Protein 1SU0 (pdb70)

Radius of gyration: 13.68 Å; Cα contacts (8 Å, |Δi|>4): 253; chains: 1; bounding box: 37×34×36 Å

Nearest PDB structures (foldseek):
  1su0-assembly1_B  TM=1.007E+00  e=8.820E-25  Streptococcus pyogenes
  6jzw-assembly4_D  TM=9.527E-01  e=9.023E-14  Bacillus subtilis subsp. subtilis str. 168
  6jzv-assembly4_D  TM=9.353E-01  e=1.127E-13  Bacillus subtilis subsp. subtilis str. 168
  6jzw-assembly2_B  TM=9.352E-01  e=1.965E-13  Bacillus subtilis subsp. subtilis str. 168
  5xt6-assembly1_C  TM=9.176E-01  e=8.816E-13  Bacillus subtilis subsp. subtilis str. 168

Sequence (136 aa):
LNHLYMAVVADHSKRPHHHGQLDGVEAVQLNNPTCGDVISLTVKFDEDKIEDIAFAGNGCTISTASSSMMTDAVIGKSKEEALALADIFSEMVQGQENPAQKELGEAELLAGVAKFPQRIKCSTLAWNALKEAIKR

Foldseek 3Di:
DCVVLVVLLQCCQVPFAQEDEDPPFQWFWDDDPPQTWIKTKGFDDPDQFTQAIYMDIDGDSQLSSLLRLLRVLRHGHGLVRLLVLLVVLLCLLLPDDDPCCVSSPSSSSCSVNNVPPNCSCSNSVNSVSVNVNSVD

Solvent-accessible surface area: 7561 Å² total; per-residue (Å²): 187,104,131,96,114,121,56,34,18,19,59,0,21,176,186,28,57,64,106,27,82,38,140,88,37,164,37,30,125,42,96,61,35,122,73,32,2,69,4,12,0,2,11,89,71,80,129,87,90,0,78,50,3,5,8,28,47,97,32,32,74,38,4,27,0,0,4,0,1,0,0,57,9,0,59,33,75,21,112,126,89,0,63,51,11,1,74,28,0,36,62,3,0,121,60,93,179,49,116,30,20,148,110,1,42,85,0,66,54,6,44,37,6,29,150,113,110,161,91,34,116,1,0,8,12,0,2,41,0,0,69,65,8,16,142,237

Structure (mmCIF, N/CA/C/O backbone):
data_1SU0
#
_entry.id   1SU0
#
_cell.length_a   72.014
_cell.length_b   72.014
_cell.length_c   112.713
_cell.angle_alpha   90.00
_cell.angle_beta   90.00
_cell.angle_gamma   90.00
#
_symmetry.space_group_name_H-M   'I 4 2 2'
#
loop_
_entity.id
_entity.type
_entity.pdbx_description
1 polymer 'NifU like protein IscU'
2 non-polymer 'ZINC ION'
3 water water
#
loop_
_atom_site.group_PDB
_atom_site.id
_atom_site.type_symbol
_atom_site.label_atom_id
_atom_site.label_alt_id
_atom_site.label_comp_id
_atom_site.label_asym_id
_atom_site.label_entity_id
_atom_site.label_seq_id
_atom_site.pdbx_PDB_ins_code
_atom_site.Cartn_x
_atom_site.Cartn_y
_atom_site.Cartn_z
_atom_site.occupancy
_atom_site.B_iso_or_equiv
_atom_site.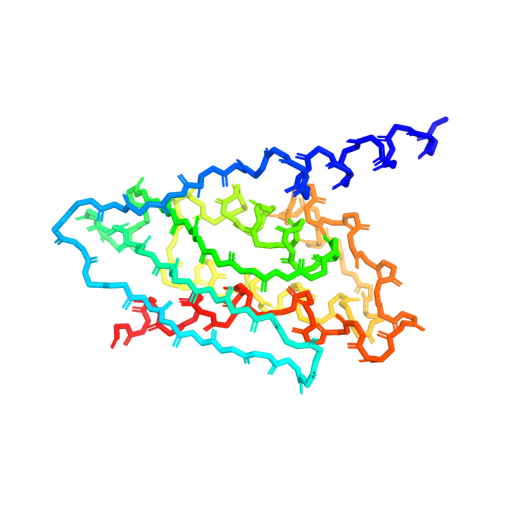auth_seq_id
_atom_site.auth_comp_id
_atom_site.auth_asym_id
_atom_site.auth_atom_id
_atom_site.pdbx_PDB_model_num
ATOM 1 N N . LEU A 1 6 ? 37.154 28.426 25.986 1.00 56.02 6 LEU B N 1
ATOM 2 C CA . LEU A 1 6 ? 35.793 27.794 26.150 1.00 55.19 6 LEU B CA 1
ATOM 3 C C . LEU A 1 6 ? 34.662 28.593 25.461 1.00 52.20 6 LEU B C 1
ATOM 4 O O . LEU A 1 6 ? 33.577 28.030 25.221 1.00 53.84 6 LEU B O 1
ATOM 9 N N . ASN A 1 7 ? 34.928 29.876 25.168 1.00 46.92 7 ASN B N 1
ATOM 10 C CA . ASN A 1 7 ? 33.995 30.826 24.525 1.00 42.78 7 ASN B CA 1
ATOM 11 C C . ASN A 1 7 ? 34.302 31.031 23.027 1.00 39.61 7 ASN B C 1
ATOM 12 O O . ASN A 1 7 ? 33.416 31.363 22.252 1.00 38.56 7 ASN B O 1
ATOM 17 N N . HIS A 1 8 ? 35.566 30.856 22.634 1.00 36.15 8 HIS B N 1
ATOM 18 C CA . HIS A 1 8 ? 35.999 31.004 21.234 1.00 33.39 8 HIS B CA 1
ATOM 19 C C . HIS A 1 8 ? 35.283 30.041 20.303 1.00 31.78 8 HIS B C 1
ATOM 20 O O . HIS A 1 8 ? 35.110 30.304 19.112 1.00 31.82 8 HIS B O 1
ATOM 27 N N . LEU A 1 9 ? 34.893 28.908 20.859 1.00 29.63 9 LEU B N 1
ATOM 28 C CA . LEU A 1 9 ? 34.139 27.911 20.140 1.00 28.17 9 LEU B CA 1
ATOM 29 C C . LEU A 1 9 ? 32.779 28.468 19.735 1.00 27.21 9 LEU B C 1
ATOM 30 O O . LEU A 1 9 ? 32.286 28.187 18.656 1.00 26.93 9 LEU B O 1
ATOM 35 N N . TYR A 1 10 ? 32.180 29.269 20.606 1.00 25.84 10 TYR B N 1
ATOM 36 C CA . TYR A 1 10 ? 30.898 29.893 20.321 1.00 25.45 10 TYR B CA 1
ATOM 37 C C . TYR A 1 10 ? 30.940 30.745 19.064 1.00 25.03 10 TYR B C 1
ATOM 38 O O . TYR A 1 10 ? 30.005 30.710 18.278 1.00 25.00 10 TYR B O 1
ATOM 47 N N . MET A 1 11 ? 32.020 31.492 18.866 1.00 24.52 11 MET B N 1
ATOM 48 C CA . MET A 1 11 ? 32.132 32.342 17.692 1.00 24.43 11 MET B CA 1
ATOM 49 C C . MET A 1 11 ? 32.139 31.476 16.463 1.00 24.35 11 MET B C 1
ATOM 50 O O . MET A 1 11 ? 31.483 31.782 15.502 1.00 24.45 11 MET B O 1
ATOM 55 N N . ALA A 1 12 ? 32.851 30.360 16.516 1.00 24.86 12 ALA B N 1
ATOM 56 C CA . ALA A 1 12 ? 32.941 29.444 15.383 1.00 24.72 12 ALA B CA 1
ATOM 57 C C . ALA A 1 12 ? 31.594 28.801 15.076 1.00 24.74 12 ALA B C 1
ATOM 58 O O . ALA A 1 12 ? 31.258 28.574 13.930 1.00 25.24 12 ALA B O 1
ATOM 60 N N . VAL A 1 13 ? 30.803 28.542 16.100 1.00 24.62 13 VAL B N 1
ATOM 61 C CA . VAL A 1 13 ? 29.490 27.932 15.898 1.00 25.10 13 VAL B CA 1
ATOM 62 C C . VAL A 1 13 ? 28.503 28.946 15.293 1.00 24.44 13 VAL B C 1
ATOM 63 O O . VAL A 1 13 ? 27.785 28.623 14.370 1.00 25.15 13 VAL B O 1
ATOM 67 N N . VAL A 1 14 ? 28.514 30.177 15.773 1.00 24.16 14 VAL B N 1
ATOM 68 C CA . VAL A 1 14 ? 27.656 31.207 15.224 1.00 24.02 14 VAL B CA 1
ATOM 69 C C . VAL A 1 14 ? 28.093 31.575 13.802 1.00 24.57 14 VAL B C 1
ATOM 70 O O . VAL A 1 14 ? 27.262 31.722 12.915 1.00 25.80 14 VAL B O 1
ATOM 74 N N . ALA A 1 15 ? 29.393 31.739 13.595 1.00 24.03 15 ALA B N 1
ATOM 75 C CA . ALA A 1 15 ? 29.943 31.957 12.261 1.00 24.13 15 ALA B CA 1
ATOM 76 C C . ALA A 1 15 ? 29.585 30.868 11.255 1.00 24.22 15 ALA B C 1
ATOM 77 O O . ALA A 1 15 ? 29.252 31.176 10.115 1.00 24.18 15 ALA B O 1
ATOM 79 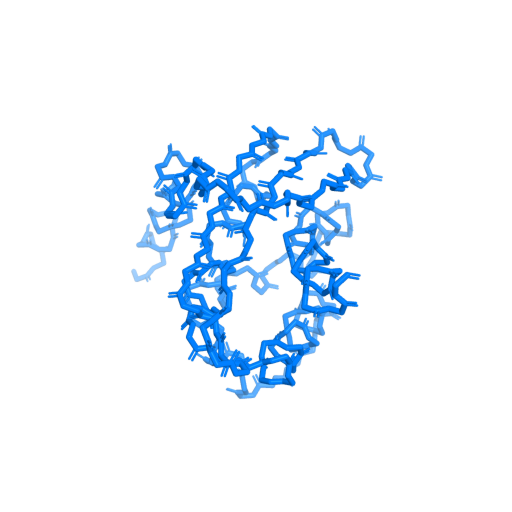N N . ASP A 1 16 ? 29.631 29.611 11.692 1.00 24.86 16 ASP B N 1
ATOM 80 C CA . ASP A 1 16 ? 29.302 28.473 10.847 1.00 25.15 16 ASP B CA 1
ATOM 81 C C . ASP A 1 16 ? 27.866 28.491 10.414 1.00 25.65 16 ASP B C 1
ATOM 82 O O . ASP A 1 16 ? 27.561 28.063 9.311 1.00 25.99 16 ASP B O 1
ATOM 87 N N . HIS A 1 17 ? 26.970 28.948 11.289 1.00 25.89 17 HIS B N 1
ATOM 88 C CA . HIS A 1 17 ? 25.567 29.001 10.947 1.00 25.56 17 HIS B CA 1
ATOM 89 C C . HIS A 1 17 ? 25.285 30.152 9.963 1.00 25.80 17 HIS B C 1
ATOM 90 O O . HIS A 1 17 ? 24.332 30.084 9.193 1.00 26.63 17 HIS B O 1
ATOM 97 N N . SER A 1 18 ? 26.078 31.213 10.004 1.00 25.16 18 SER B N 1
ATOM 98 C CA . SER A 1 18 ? 25.840 32.366 9.136 1.00 25.02 18 SER B CA 1
ATOM 99 C C . SER A 1 18 ? 26.500 32.157 7.782 1.00 25.27 18 SER B C 1
ATOM 100 O O . SER A 1 18 ? 25.954 32.525 6.765 1.00 25.60 18 SER B O 1
ATOM 103 N N . LYS A 1 19 ? 27.687 31.564 7.767 1.00 25.54 19 LYS B N 1
ATOM 104 C CA . LYS A 1 19 ? 28.425 31.382 6.525 1.00 25.50 19 LYS B CA 1
ATOM 105 C C . LYS A 1 19 ? 27.979 30.112 5.784 1.00 24.82 19 LYS B C 1
ATOM 106 O O . LYS A 1 19 ? 27.835 30.122 4.573 1.00 25.06 19 LYS B O 1
ATOM 112 N N . ARG A 1 20 ? 27.740 29.030 6.514 1.00 24.17 20 ARG B N 1
ATOM 113 C CA . ARG A 1 20 ? 27.331 27.751 5.926 1.00 23.88 20 ARG B CA 1
ATOM 114 C C . ARG A 1 20 ? 26.012 27.238 6.531 1.00 23.92 20 ARG B C 1
ATOM 115 O O . ARG A 1 20 ? 25.985 26.190 7.210 1.00 23.72 20 ARG B O 1
ATOM 123 N N . PRO A 1 21 ? 24.923 27.977 6.293 1.00 23.66 21 PRO B N 1
ATOM 124 C CA . PRO A 1 21 ? 23.609 27.631 6.842 1.00 23.38 21 PRO B CA 1
ATOM 125 C C . PRO A 1 21 ? 23.210 26.172 6.676 1.00 23.11 21 PRO B C 1
ATOM 126 O O . PRO A 1 21 ? 23.486 25.553 5.654 1.00 22.89 21 PRO B O 1
ATOM 130 N N . HIS A 1 22 ? 22.553 25.660 7.709 1.00 22.91 22 HIS B N 1
ATOM 131 C CA . HIS A 1 22 ? 21.974 24.335 7.749 1.00 22.98 22 HIS B CA 1
ATOM 132 C C . HIS A 1 22 ? 20.595 24.378 7.135 1.00 23.49 22 HIS B C 1
ATOM 133 O O . HIS A 1 22 ? 19.904 25.402 7.203 1.00 23.50 22 HIS B O 1
ATOM 140 N N . HIS A 1 23 ? 20.166 23.264 6.560 1.00 23.87 23 HIS B N 1
ATOM 141 C CA . HIS A 1 23 ? 18.847 23.201 5.951 1.00 24.56 23 HIS B CA 1
ATOM 142 C C . HIS A 1 23 ? 18.616 24.435 5.057 1.00 24.69 23 HIS B C 1
ATOM 143 O O . HIS A 1 23 ? 17.619 25.148 5.216 1.00 24.06 23 HIS B O 1
ATOM 150 N N . HIS A 1 24 ? 19.565 24.684 4.147 1.00 24.90 24 HIS B N 1
ATOM 151 C CA . HIS A 1 24 ? 19.532 25.845 3.265 1.00 25.40 24 HIS B CA 1
ATOM 152 C C . HIS A 1 24 ? 18.994 25.410 1.917 1.00 25.77 24 HIS B C 1
ATOM 153 O O . HIS A 1 24 ? 19.090 24.243 1.557 1.00 25.93 24 HIS B O 1
ATOM 160 N N . GLY A 1 25 ? 18.474 26.364 1.153 1.00 26.01 25 GLY B N 1
ATOM 161 C CA . GLY A 1 25 ? 17.764 26.069 -0.070 1.00 25.99 25 GLY B CA 1
ATOM 162 C C . GLY A 1 25 ? 16.275 25.962 0.200 1.00 26.08 25 GLY B C 1
ATOM 163 O O . GLY A 1 25 ? 15.770 26.438 1.228 1.00 26.18 25 GLY B O 1
ATOM 164 N N . GLN A 1 26 ? 15.583 25.326 -0.742 1.00 26.01 26 GLN B N 1
ATOM 165 C CA . GLN A 1 26 ? 14.128 25.217 -0.742 1.00 25.76 26 GLN B CA 1
ATOM 166 C C . GLN A 1 26 ? 13.727 23.781 -1.040 1.00 25.72 26 GLN B C 1
ATOM 167 O O . GLN A 1 26 ? 14.375 23.103 -1.843 1.00 25.85 26 GLN B O 1
ATOM 173 N N . LEU A 1 27 ? 12.644 23.341 -0.405 1.00 25.56 27 LEU B N 1
ATOM 174 C CA . LEU A 1 27 ? 12.069 22.023 -0.636 1.00 25.48 27 LEU B CA 1
ATOM 175 C C . LEU A 1 27 ? 11.157 22.043 -1.857 1.00 25.50 27 LEU B C 1
ATOM 176 O O . LEU A 1 27 ? 10.509 23.054 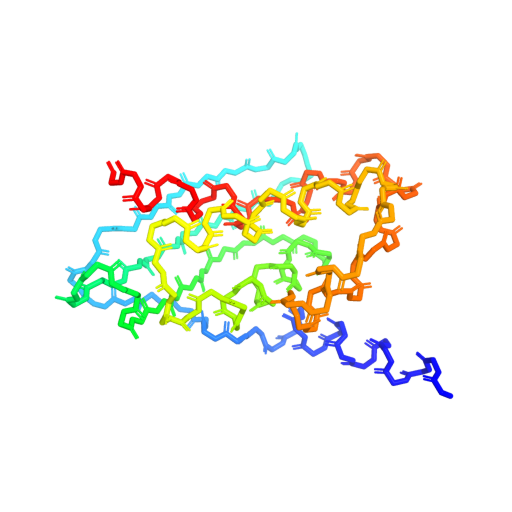-2.143 1.00 25.25 27 LEU B O 1
ATOM 181 N N . ASP A 1 28 ? 11.098 20.912 -2.555 1.00 25.62 28 ASP B N 1
ATOM 182 C CA . ASP A 1 28 ? 10.349 20.801 -3.807 1.00 25.78 28 ASP B CA 1
ATOM 183 C C . ASP A 1 28 ? 8.859 20.557 -3.578 1.00 25.82 28 ASP B C 1
ATOM 184 O O . ASP A 1 28 ? 8.484 19.804 -2.685 1.00 25.94 28 ASP B O 1
ATOM 189 N N . GLY A 1 29 ? 8.022 21.191 -4.400 1.00 25.87 29 GLY B N 1
ATOM 190 C CA . GLY A 1 29 ? 6.575 21.053 -4.320 1.00 25.88 29 GLY B CA 1
ATOM 191 C C . GLY A 1 29 ? 5.950 21.570 -3.033 1.00 25.98 29 GLY B C 1
ATOM 192 O O . GLY A 1 29 ? 4.867 21.122 -2.658 1.00 25.97 29 GLY B O 1
ATOM 193 N N . VAL A 1 30 ? 6.622 22.512 -2.369 1.00 26.12 30 VAL B N 1
ATOM 194 C CA . VAL A 1 30 ? 6.201 23.019 -1.059 1.00 26.29 30 VAL B CA 1
ATOM 195 C C . VAL A 1 30 ? 6.095 24.543 -1.075 1.00 26.44 30 VAL B C 1
ATOM 196 O O . VAL A 1 30 ? 7.109 25.235 -1.197 1.00 26.95 30 VAL B O 1
ATOM 200 N N . GLU A 1 31 ? 4.874 25.056 -0.930 1.00 26.50 31 GLU B N 1
ATOM 201 C CA . GLU A 1 31 ? 4.620 26.494 -0.957 1.00 26.46 31 GLU B CA 1
ATOM 202 C C . GLU A 1 31 ? 5.389 27.150 0.174 1.00 26.45 31 GLU B C 1
ATOM 203 O O . GLU A 1 31 ? 5.170 26.841 1.337 1.00 26.53 31 GLU B O 1
ATOM 209 N N . ALA A 1 32 ? 6.301 28.047 -0.181 1.00 26.58 32 ALA B N 1
ATOM 210 C CA . ALA A 1 32 ? 7.218 28.650 0.779 1.00 26.48 32 ALA B CA 1
ATOM 211 C C . ALA A 1 32 ? 6.542 29.760 1.560 1.00 26.64 32 ALA B C 1
ATOM 212 O O . ALA A 1 32 ? 5.506 30.271 1.155 1.00 26.43 32 ALA B O 1
ATOM 214 N N . VAL A 1 33 ? 7.152 30.128 2.683 1.00 27.05 33 VAL B N 1
ATOM 215 C CA . VAL A 1 33 ? 6.658 31.214 3.518 1.00 27.12 33 VAL B CA 1
ATOM 216 C C . VAL A 1 33 ? 7.709 32.306 3.559 1.00 27.38 33 VAL B C 1
ATOM 217 O O . VAL A 1 33 ? 8.810 32.097 4.096 1.00 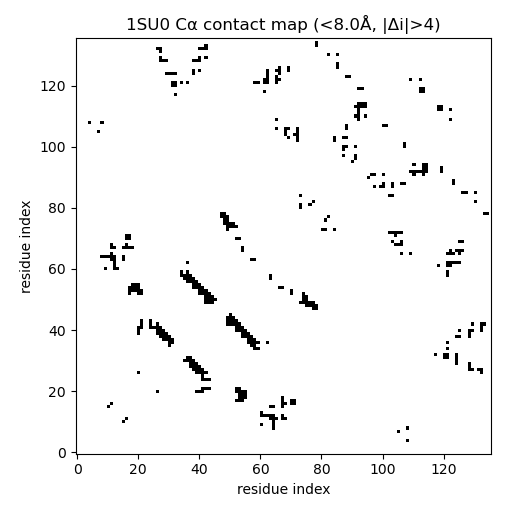27.58 33 VAL B O 1
ATOM 221 N N . GLN A 1 34 ? 7.359 33.468 3.009 1.00 27.01 34 GLN B N 1
ATOM 222 C CA . GLN A 1 34 ? 8.272 34.587 2.951 1.00 26.83 34 GLN B CA 1
ATOM 223 C C . GLN A 1 34 ? 7.839 35.739 3.843 1.00 26.42 34 GLN B C 1
ATOM 224 O O . GLN A 1 34 ? 6.733 36.254 3.729 1.00 26.89 34 GLN B O 1
ATOM 230 N N . LEU A 1 35 ? 8.718 36.102 4.764 1.00 26.14 35 LEU B N 1
ATOM 231 C CA . LEU A 1 35 ? 8.631 37.347 5.512 1.00 25.84 35 LEU B CA 1
ATOM 232 C C . LEU A 1 35 ? 9.928 38.156 5.390 1.00 25.60 35 LEU B C 1
ATOM 233 O O . LEU A 1 35 ? 10.950 37.649 4.931 1.00 24.69 35 LEU B O 1
ATOM 238 N N . ASN A 1 36 ? 9.905 39.403 5.848 1.00 25.69 36 ASN B N 1
ATOM 239 C CA . ASN A 1 36 ? 11.104 40.219 5.771 1.00 25.84 36 ASN B CA 1
ATOM 240 C C . ASN A 1 36 ? 11.334 41.245 6.890 1.00 25.92 36 ASN B C 1
ATOM 241 O O . ASN A 1 36 ? 10.534 41.408 7.806 1.00 25.39 36 ASN B O 1
ATOM 246 N N . ASN A 1 37 ? 12.481 41.906 6.730 1.00 26.62 37 ASN B N 1
ATOM 247 C CA . ASN A 1 37 ? 13.200 42.771 7.670 1.00 26.73 37 ASN B CA 1
ATOM 248 C C . ASN A 1 37 ? 12.592 43.251 8.997 1.00 26.63 37 ASN B C 1
ATOM 249 O O . ASN A 1 37 ? 11.386 43.467 9.118 1.00 26.65 37 ASN B O 1
ATOM 254 N N . PRO A 1 38 ? 13.462 43.391 9.999 1.00 26.52 38 PRO B N 1
ATOM 255 C CA . PRO A 1 38 ? 13.244 44.368 11.078 1.00 26.47 38 PRO B CA 1
ATOM 256 C C . PRO A 1 38 ? 13.136 45.800 10.498 1.00 26.49 38 PRO B C 1
ATOM 257 O O . PRO A 1 38 ? 12.277 46.605 10.865 1.00 26.38 38 PRO B O 1
ATOM 261 N N . THR A 1 39 ? 14.011 46.044 9.528 1.00 26.37 39 THR B N 1
ATOM 262 C CA . THR A 1 39 ? 14.369 47.347 8.964 1.00 26.17 39 THR B CA 1
ATOM 263 C C . THR A 1 39 ? 15.803 47.164 8.480 1.00 26.00 39 THR B C 1
ATOM 264 O O . THR A 1 39 ? 16.285 47.903 7.640 1.00 25.96 39 THR B O 1
ATOM 268 N N . CYS A 1 40 ? 16.465 46.153 9.047 1.00 25.89 40 CYS B N 1
ATOM 269 C CA . CYS A 1 40 ? 17.824 45.775 8.717 1.00 25.85 40 CYS B CA 1
ATOM 270 C C . CYS A 1 40 ? 18.004 45.320 7.274 1.00 25.69 40 CYS B C 1
ATOM 271 O O . CYS A 1 40 ? 19.065 45.521 6.685 1.00 25.71 40 CYS B O 1
ATOM 274 N N . GLY A 1 41 ? 16.983 44.668 6.732 1.00 25.59 41 GLY B N 1
ATOM 275 C CA . GLY A 1 41 ? 16.989 44.198 5.355 1.00 25.44 41 GLY B CA 1
ATOM 276 C C . GLY A 1 41 ? 17.137 42.688 5.254 1.00 25.42 41 GLY B C 1
ATOM 277 O O . GLY A 1 41 ? 17.729 42.190 4.297 1.00 26.00 41 GLY B O 1
ATOM 278 N N . ASP A 1 42 ? 16.597 41.956 6.225 1.00 24.72 42 ASP B N 1
ATOM 279 C CA . ASP A 1 42 ? 16.658 40.503 6.172 1.00 24.51 42 ASP B CA 1
ATOM 280 C C . ASP A 1 42 ? 15.431 39.990 5.414 1.00 23.97 42 ASP B C 1
ATOM 281 O O . ASP A 1 42 ? 14.436 40.675 5.344 1.00 23.71 42 ASP B O 1
ATOM 286 N N . VAL A 1 43 ? 15.539 38.824 4.789 1.00 23.65 43 VAL B N 1
ATOM 287 C CA . VAL A 1 43 ? 14.416 38.180 4.108 1.00 23.99 43 VAL B CA 1
ATOM 288 C C . VAL A 1 43 ? 14.572 36.649 4.162 1.00 23.90 43 VAL B C 1
ATOM 289 O O . VAL A 1 43 ? 15.689 36.127 4.177 1.00 24.58 43 VAL B O 1
ATOM 293 N N . ILE A 1 44 ? 13.457 35.929 4.218 1.00 22.93 44 ILE B N 1
ATOM 294 C CA . ILE A 1 44 ? 13.532 34.483 4.222 1.00 22.64 44 ILE B CA 1
ATOM 295 C C . ILE A 1 44 ? 12.346 33.794 3.558 1.00 22.25 44 ILE B C 1
ATOM 296 O O . ILE A 1 44 ? 11.212 34.175 3.726 1.00 21.46 44 ILE B O 1
ATOM 301 N N . SER A 1 45 ? 12.657 32.754 2.814 1.00 22.54 45 SER B N 1
ATOM 302 C CA . SER A 1 45 ? 11.686 31.909 2.185 1.00 22.87 45 SER B CA 1
ATOM 303 C C . SER A 1 45 ? 11.918 30.607 2.900 1.00 23.49 45 SER B C 1
ATOM 304 O O . SER A 1 45 ? 12.995 30.027 2.796 1.00 24.00 45 SER B O 1
ATOM 307 N N . LEU A 1 46 ? 10.911 30.182 3.652 1.00 23.71 46 LEU B N 1
ATOM 308 C CA . LEU A 1 46 ? 10.991 29.023 4.502 1.00 23.92 46 LEU B CA 1
ATOM 309 C C . LEU A 1 46 ? 9.949 28.015 4.015 1.00 24.03 46 LEU B C 1
ATOM 310 O O . LEU A 1 46 ? 8.765 28.155 4.313 1.00 23.99 46 LEU B O 1
ATOM 315 N N . THR A 1 47 ? 10.389 27.030 3.236 1.00 24.00 47 THR B N 1
ATOM 316 C CA . THR A 1 47 ? 9.546 25.888 2.882 1.00 23.87 47 THR B CA 1
ATOM 317 C C . THR A 1 47 ? 9.529 24.874 4.022 1.00 24.24 47 THR B C 1
ATOM 318 O O . THR A 1 47 ? 10.589 24.444 4.477 1.00 24.44 47 THR B O 1
ATOM 322 N N . VAL A 1 48 ? 8.342 24.478 4.475 1.00 24.35 48 VAL B N 1
ATOM 323 C CA . VAL A 1 48 ? 8.249 23.447 5.511 1.00 24.62 48 VAL B CA 1
ATOM 324 C C . VAL A 1 48 ? 7.353 22.295 5.073 1.00 24.68 48 VAL B C 1
ATOM 325 O O . VAL A 1 48 ? 6.224 22.493 4.601 1.00 24.38 48 VAL B O 1
ATOM 329 N N . LYS A 1 49 ? 7.881 21.090 5.252 1.00 24.75 49 LYS B N 1
ATOM 330 C CA . LYS A 1 49 ? 7.164 19.856 4.974 1.00 24.81 49 LYS B CA 1
ATOM 331 C C . LYS A 1 49 ? 6.655 19.249 6.283 1.00 24.73 49 LYS B C 1
ATOM 332 O O . LYS A 1 49 ? 7.384 19.190 7.270 1.00 24.68 49 LYS B O 1
ATOM 338 N N . PHE A 1 50 ? 5.394 18.837 6.281 1.00 24.75 50 PHE B N 1
ATOM 339 C CA . PHE A 1 50 ? 4.809 18.042 7.359 1.00 24.99 50 PHE B CA 1
ATOM 340 C C . PHE A 1 50 ? 4.305 16.731 6.752 1.00 24.98 50 PHE B C 1
ATOM 341 O O . PHE A 1 50 ? 3.623 16.752 5.724 1.00 25.01 50 PHE B O 1
ATOM 349 N N . ASP A 1 51 ? 4.660 15.602 7.362 1.00 24.92 51 ASP B N 1
ATOM 350 C CA . ASP A 1 51 ? 4.168 14.297 6.912 1.00 24.94 51 ASP B CA 1
ATOM 351 C C . ASP A 1 51 ? 3.005 13.870 7.794 1.00 24.83 51 ASP B C 1
ATOM 352 O O . ASP A 1 51 ? 1.980 13.397 7.302 1.00 24.80 51 ASP B O 1
ATOM 357 N N . GLU A 1 52 ? 3.185 14.050 9.098 1.00 24.72 52 GLU B N 1
ATOM 358 C CA . GLU A 1 52 ? 2.136 13.852 10.085 1.00 24.63 52 GLU B CA 1
ATOM 359 C C . GLU A 1 52 ? 1.792 15.268 10.569 1.00 24.60 52 GLU B C 1
ATOM 360 O O . GLU A 1 52 ? 1.827 16.227 9.783 1.00 24.29 52 GLU B O 1
ATOM 366 N N . ASP A 1 53 ? 1.463 15.398 11.853 1.00 24.62 53 ASP B N 1
ATOM 367 C CA . ASP A 1 53 ? 1.421 16.695 12.516 1.00 24.53 53 ASP B CA 1
ATOM 368 C C . ASP A 1 53 ? 2.857 17.230 12.701 1.00 24.43 53 ASP B C 1
ATOM 369 O O . ASP A 1 53 ? 3.060 18.423 12.920 1.00 24.15 53 ASP B O 1
ATOM 374 N N . LYS A 1 54 ? 3.841 16.336 12.607 1.00 24.43 54 LYS B N 1
ATOM 375 C CA . LYS A 1 54 ? 5.246 16.688 12.766 1.00 24.69 54 LYS B CA 1
ATOM 376 C C . LYS A 1 54 ? 5.839 17.353 11.522 1.00 24.66 54 LYS B C 1
ATOM 377 O O . LYS A 1 54 ? 5.203 17.421 10.472 1.00 24.54 54 LYS B O 1
ATOM 383 N N . ILE A 1 55 ? 7.072 17.831 11.662 1.00 24.71 55 ILE B N 1
ATOM 384 C CA . ILE A 1 55 ? 7.809 18.445 10.562 1.00 24.72 55 ILE B CA 1
ATOM 385 C C . ILE A 1 55 ? 8.750 17.390 9.957 1.00 24.97 55 ILE B C 1
ATOM 386 O O . ILE A 1 55 ? 9.772 17.040 10.543 1.00 24.92 55 ILE B O 1
ATOM 391 N N . GLU A 1 56 ? 8.358 16.854 8.801 1.00 25.19 56 GLU B N 1
ATOM 392 C CA . GLU A 1 56 ? 9.186 15.918 8.035 1.00 25.16 56 GLU B CA 1
ATOM 393 C C . GLU A 1 56 ? 10.522 16.580 7.701 1.00 24.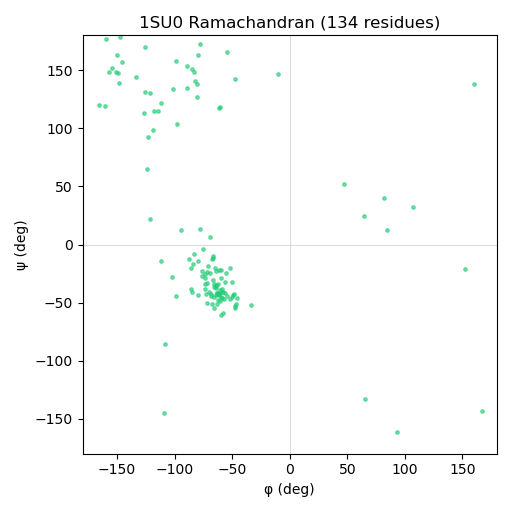78 56 GLU B C 1
ATOM 394 O O . GLU A 1 56 ? 11.582 16.081 8.077 1.00 24.47 56 GLU B O 1
ATOM 400 N N . ASP A 1 57 ? 10.455 17.710 7.002 1.00 24.48 57 ASP B N 1
ATOM 401 C CA . ASP A 1 57 ? 11.655 18.436 6.586 1.00 24.58 57 ASP B CA 1
ATOM 402 C C . ASP A 1 57 ? 11.424 19.954 6.483 1.00 24.48 57 ASP B C 1
ATOM 403 O O . ASP A 1 57 ? 10.281 20.424 6.434 1.00 24.53 57 ASP B O 1
ATOM 408 N N . ILE A 1 58 ? 12.532 20.697 6.454 1.00 24.26 58 ILE B N 1
ATOM 409 C CA . ILE A 1 58 ? 12.525 22.162 6.440 1.00 23.98 58 ILE B CA 1
ATOM 410 C C . ILE A 1 58 ? 13.758 22.724 5.726 1.00 24.30 58 ILE B C 1
ATOM 411 O O . ILE A 1 58 ? 14.837 22.123 5.755 1.00 23.97 58 ILE B O 1
ATOM 416 N N . ALA A 1 59 ? 13.575 23.880 5.089 1.00 24.40 59 ALA B N 1
ATOM 417 C CA . ALA A 1 59 ? 14.615 24.526 4.304 1.00 24.87 59 ALA B CA 1
ATOM 418 C C . ALA A 1 59 ? 14.349 26.020 4.176 1.00 25.16 59 ALA B C 1
ATOM 419 O O . ALA A 1 59 ? 13.190 26.462 4.154 1.00 25.21 59 ALA B O 1
ATOM 421 N N . PHE A 1 60 ? 15.430 26.791 4.086 1.00 25.23 60 PHE B N 1
ATOM 422 C CA . PHE A 1 60 ? 15.328 28.239 3.988 1.00 25.42 60 PHE B CA 1
ATOM 423 C C . PHE A 1 60 ? 16.404 28.902 3.119 1.00 25.92 60 PHE B C 1
ATOM 424 O O . PHE A 1 60 ? 17.505 28.382 2.900 1.00 25.59 60 PHE B O 1
ATOM 432 N N . ALA A 1 61 ? 16.044 30.088 2.656 1.00 26.04 61 ALA B N 1
ATOM 433 C CA . ALA A 1 61 ? 16.889 30.876 1.801 1.00 26.53 61 ALA B CA 1
ATOM 434 C C . ALA A 1 61 ? 16.513 32.337 1.981 1.00 27.08 61 ALA B C 1
ATOM 435 O O . ALA A 1 61 ? 15.373 32.658 2.312 1.00 27.60 61 ALA B O 1
ATOM 437 N N . GLY A 1 62 ? 17.468 33.227 1.772 1.00 27.59 62 GLY B N 1
ATOM 438 C CA . GLY A 1 62 ? 17.190 34.644 1.888 1.00 28.02 62 GLY B CA 1
ATOM 439 C C . GLY A 1 62 ? 18.441 35.492 1.931 1.00 28.50 62 GLY B C 1
ATOM 440 O O . GLY A 1 62 ? 19.420 35.210 1.241 1.00 28.76 62 GLY B O 1
ATOM 441 N N . ASN A 1 63 ? 18.405 36.548 2.732 1.00 28.83 63 ASN B N 1
ATOM 442 C CA . ASN A 1 63 ? 19.518 37.486 2.794 1.00 29.16 63 ASN B CA 1
ATOM 443 C C . ASN A 1 63 ? 19.427 38.279 4.067 1.00 28.97 63 ASN B C 1
ATOM 444 O O . ASN A 1 63 ? 18.446 38.988 4.279 1.00 29.19 63 ASN B O 1
ATOM 449 N N . GLY A 1 64 ? 20.445 38.165 4.908 1.00 28.30 64 GLY B N 1
ATOM 450 C CA . GLY A 1 64 ? 20.492 38.968 6.110 1.00 27.66 64 GLY B CA 1
ATOM 451 C C . GLY A 1 64 ? 21.857 39.126 6.738 1.00 26.84 64 GLY B C 1
ATOM 452 O O . GLY A 1 64 ? 22.847 38.554 6.282 1.00 25.34 64 GLY B O 1
ATOM 453 N N . CYS A 1 65 ? 21.864 39.932 7.798 1.00 26.66 65 CYS B N 1
ATOM 454 C CA . CYS A 1 65 ? 22.989 40.059 8.703 1.00 26.66 65 CYS B CA 1
ATOM 455 C C . CYS A 1 65 ? 23.431 38.697 9.260 1.00 26.39 65 CYS B C 1
ATOM 456 O O . CYS A 1 65 ? 22.727 37.696 9.124 1.00 26.44 65 CYS B O 1
ATOM 459 N N . THR A 1 66 ? 24.619 38.668 9.853 1.00 26.15 66 THR B N 1
ATOM 460 C CA 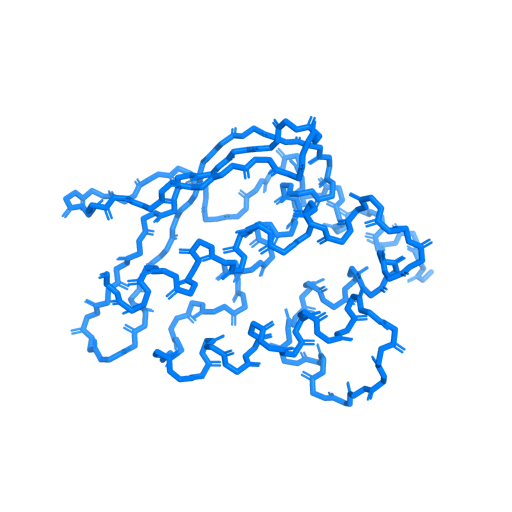. THR A 1 66 ? 25.138 37.459 10.480 1.00 25.78 66 THR B CA 1
ATOM 461 C C . THR A 1 66 ? 24.145 36.875 11.455 1.00 25.46 66 THR B C 1
ATOM 462 O O . THR A 1 66 ? 23.898 35.673 11.452 1.00 26.35 66 THR B O 1
ATOM 466 N N . ILE A 1 67 ? 23.590 37.736 12.303 1.00 25.06 67 ILE B N 1
ATOM 467 C CA . ILE A 1 67 ? 22.692 37.316 13.375 1.00 24.40 67 ILE B CA 1
ATOM 468 C C . ILE A 1 67 ? 21.479 36.598 12.805 1.00 23.86 67 ILE B C 1
ATOM 469 O O . ILE A 1 67 ? 21.093 35.546 13.286 1.00 23.95 67 ILE B O 1
ATOM 474 N N . SER A 1 68 ? 20.905 37.173 11.755 1.00 23.48 68 SER B N 1
ATOM 475 C CA . SER A 1 68 ? 19.627 36.714 11.210 1.00 22.82 68 SER B CA 1
ATOM 476 C C . SER A 1 68 ? 19.757 35.408 10.460 1.00 21.98 68 SER B C 1
ATOM 477 O O . SER A 1 68 ? 18.894 34.573 10.534 1.00 21.91 68 SER B O 1
ATOM 480 N N . THR A 1 69 ? 20.846 35.247 9.725 1.00 21.15 69 THR B N 1
ATOM 481 C CA . THR A 1 69 ? 21.134 34.006 9.025 1.00 20.88 69 THR B CA 1
ATOM 482 C C . THR A 1 69 ? 21.430 32.894 10.014 1.00 20.88 69 THR B C 1
ATOM 483 O O . THR A 1 69 ? 20.864 31.795 9.920 1.00 20.30 69 THR B O 1
ATOM 487 N N . ALA A 1 70 ? 22.346 33.180 10.943 1.00 20.46 70 ALA B N 1
ATOM 488 C CA . ALA A 1 70 ? 22.649 32.246 12.007 1.00 20.86 70 ALA B CA 1
ATOM 489 C C . ALA A 1 70 ? 21.340 31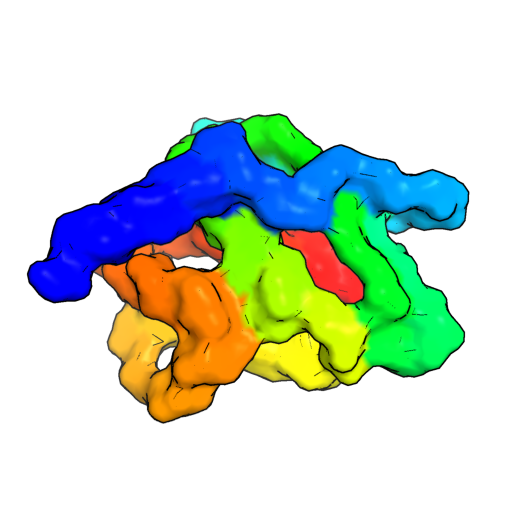.757 12.625 1.00 20.38 70 ALA B C 1
ATOM 490 O O . ALA A 1 70 ? 21.096 30.584 12.686 1.00 20.37 70 ALA B O 1
ATOM 492 N N . SER A 1 71 ? 20.483 32.681 13.023 1.00 20.99 71 SER B N 1
ATOM 493 C CA . SER A 1 71 ? 19.251 32.354 13.754 1.00 20.58 71 SER B CA 1
ATOM 494 C C . SER A 1 71 ? 18.285 31.510 12.920 1.00 21.26 71 SER B C 1
ATOM 495 O O . SER A 1 71 ? 17.632 30.627 13.448 1.00 20.88 71 SER B O 1
ATOM 498 N N . SER A 1 72 ? 18.230 31.750 11.603 1.00 21.10 72 SER B N 1
ATOM 499 C CA . SER A 1 72 ? 17.413 30.925 10.743 1.00 21.15 72 SER B CA 1
ATOM 500 C C . SER A 1 72 ? 17.950 29.515 10.700 1.00 21.73 72 SER B C 1
ATOM 501 O O . SER A 1 72 ? 17.205 28.534 10.830 1.00 21.98 72 SER B O 1
ATOM 504 N N . SER A 1 73 ? 19.259 29.407 10.549 1.00 22.28 73 SER B N 1
ATOM 505 C CA . SER A 1 73 ? 19.895 28.116 10.418 1.00 22.20 73 SER B CA 1
ATOM 506 C C . SER A 1 73 ? 19.668 27.310 11.692 1.00 22.26 73 SER B C 1
ATOM 507 O O . SER A 1 73 ? 19.249 26.155 11.654 1.00 22.51 73 SER B O 1
ATOM 510 N N . MET A 1 74 ? 19.902 27.936 12.829 1.00 22.88 74 MET B N 1
ATOM 511 C CA . MET A 1 74 ? 19.711 27.272 14.121 1.00 23.59 74 MET B CA 1
ATOM 512 C C . MET A 1 74 ? 18.232 26.913 14.402 1.00 23.4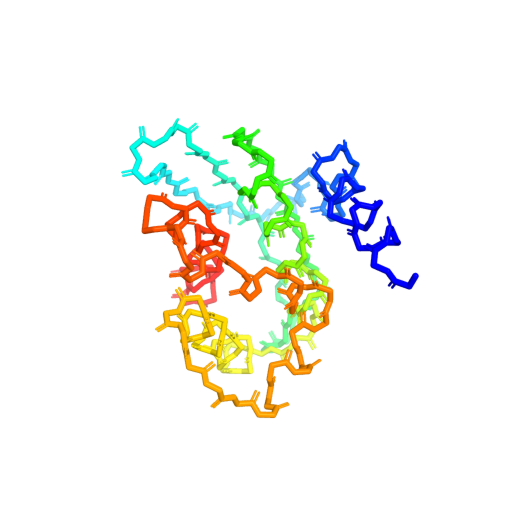4 74 MET B C 1
ATOM 513 O O . MET A 1 74 ? 17.919 25.872 14.979 1.00 23.62 74 MET B O 1
ATOM 518 N N . MET A 1 75 ? 17.319 27.777 13.990 1.00 23.87 75 MET B N 1
ATOM 519 C CA . MET A 1 75 ? 15.891 27.493 14.099 1.00 24.33 75 MET B CA 1
ATOM 520 C C . MET A 1 75 ? 15.536 26.154 13.410 1.00 23.72 75 MET B C 1
ATOM 521 O O . MET A 1 75 ? 14.818 25.342 13.987 1.00 23.59 75 MET B O 1
ATOM 526 N N . THR A 1 76 ? 16.073 25.904 12.217 1.00 23.00 76 THR B N 1
ATOM 527 C CA . THR A 1 76 ? 15.766 24.677 11.481 1.00 22.99 76 THR B CA 1
ATOM 528 C C . THR A 1 76 ? 16.219 23.445 12.247 1.00 22.94 76 THR B C 1
ATOM 529 O O . THR A 1 76 ? 15.521 22.447 12.280 1.00 22.70 76 THR B O 1
ATOM 533 N N . ASP A 1 77 ? 17.404 23.512 12.832 1.00 22.83 77 ASP B N 1
ATOM 534 C CA . ASP A 1 77 ? 17.916 22.407 13.594 1.00 23.10 77 ASP B CA 1
ATOM 535 C C . ASP A 1 77 ? 16.972 22.120 14.766 1.00 23.87 77 ASP B C 1
ATOM 536 O O . ASP A 1 77 ? 16.736 20.959 15.113 1.00 24.05 77 ASP B O 1
ATOM 541 N N . ALA A 1 78 ? 16.452 23.184 15.377 1.00 24.30 78 ALA B N 1
ATOM 542 C CA . ALA A 1 78 ? 15.701 23.080 16.634 1.00 24.32 78 ALA B CA 1
ATOM 543 C C . ALA A 1 78 ? 14.295 22.545 16.474 1.00 24.68 78 ALA B C 1
ATOM 544 O O . ALA A 1 78 ? 13.717 22.051 17.439 1.00 25.59 78 ALA B O 1
ATOM 546 N N . VAL A 1 79 ? 13.732 22.674 15.284 1.00 24.98 79 VAL B N 1
ATOM 547 C CA . VAL A 1 79 ? 12.314 22.411 15.083 1.00 25.30 79 VAL B CA 1
ATOM 548 C C . VAL A 1 79 ? 12.036 21.172 14.233 1.00 25.69 79 VAL B C 1
ATOM 549 O O . VAL A 1 79 ? 10.901 20.688 14.185 1.00 25.21 79 VAL B O 1
ATOM 553 N N . ILE A 1 80 ? 13.070 20.674 13.564 1.00 26.42 80 ILE B N 1
ATOM 554 C CA . ILE A 1 80 ? 12.908 19.605 12.602 1.00 26.98 80 ILE B CA 1
ATOM 555 C C . ILE A 1 80 ? 12.352 18.389 13.333 1.00 27.42 80 ILE B C 1
ATOM 556 O O . ILE A 1 80 ? 12.966 17.854 14.264 1.00 27.76 80 ILE B O 1
ATOM 561 N N . GLY A 1 81 ? 11.149 18.002 12.918 1.00 27.87 81 GLY B N 1
ATOM 562 C CA . GLY A 1 81 ? 10.475 16.822 13.416 1.00 27.95 81 GLY B CA 1
ATOM 563 C C . GLY A 1 81 ? 9.776 17.048 14.724 1.00 28.20 81 GLY B C 1
ATOM 564 O O . GLY A 1 81 ? 9.797 16.144 15.565 1.00 29.26 81 GLY B O 1
ATOM 565 N N . LYS A 1 82 ? 9.124 18.205 14.898 1.00 27.96 82 LYS B N 1
ATOM 566 C CA . LYS A 1 82 ? 8.541 18.543 16.204 1.00 27.71 82 LYS B CA 1
ATOM 567 C C . LYS A 1 82 ? 7.014 18.483 16.254 1.00 27.59 82 LYS B C 1
ATOM 568 O O . LYS A 1 82 ? 6.475 17.449 16.653 1.00 28.53 82 LYS B O 1
ATOM 574 N N . SER A 1 83 ? 6.315 19.553 15.876 1.00 27.02 83 SER B N 1
ATOM 575 C CA . SER A 1 83 ? 4.853 19.625 16.045 1.00 26.56 83 SER B CA 1
ATOM 576 C C . SER A 1 83 ? 4.390 21.072 16.002 1.00 26.10 83 SER B C 1
ATOM 577 O O . SER A 1 83 ? 5.025 21.941 16.595 1.00 25.87 83 SER B O 1
ATOM 580 N N . LYS A 1 84 ? 3.281 21.335 15.313 1.00 25.73 84 LYS B N 1
ATOM 581 C CA . LYS A 1 84 ? 2.688 22.674 15.316 1.00 25.64 84 LYS B CA 1
ATOM 582 C C . LYS A 1 84 ? 2.928 23.305 16.685 1.00 25.21 84 LYS B C 1
ATOM 583 O O . LYS A 1 84 ? 3.491 24.401 16.789 1.00 25.17 84 LYS B O 1
ATOM 589 N N . GLU A 1 85 ? 2.546 22.567 17.726 1.00 24.37 85 GLU B N 1
ATOM 590 C CA . GLU A 1 85 ? 2.571 23.069 19.083 1.00 24.13 85 GLU B CA 1
ATOM 591 C C . GLU A 1 85 ? 3.961 23.037 19.706 1.00 23.57 85 GLU B C 1
ATOM 592 O O . GLU A 1 85 ? 4.337 23.991 20.365 1.00 23.23 85 GLU B O 1
ATOM 598 N N . GLU A 1 86 ? 4.710 21.954 19.513 1.00 23.03 86 GLU B N 1
ATOM 599 C CA . GLU A 1 86 ? 6.065 21.880 20.040 1.00 23.38 86 GLU B CA 1
ATOM 600 C C . GLU A 1 86 ? 6.922 23.007 19.468 1.00 23.18 86 GLU B C 1
ATOM 601 O O . GLU A 1 86 ? 7.445 23.835 20.208 1.00 22.65 86 GLU B O 1
ATOM 607 N N . ALA A 1 87 ? 7.053 23.014 18.143 1.00 22.86 87 ALA B N 1
ATOM 608 C CA . ALA A 1 87 ? 7.730 24.084 17.425 1.00 22.58 87 ALA B CA 1
ATOM 609 C C . ALA A 1 87 ? 7.286 25.451 17.926 1.00 22.30 87 ALA B C 1
ATOM 610 O O . ALA A 1 87 ? 8.108 26.305 18.191 1.00 22.57 87 ALA B O 1
ATOM 612 N N . LEU A 1 88 ? 5.986 25.644 18.085 1.00 22.27 88 LEU B N 1
ATOM 613 C CA . LEU A 1 88 ? 5.453 26.943 18.495 1.00 22.53 88 LEU B CA 1
ATOM 614 C C . LEU A 1 88 ? 5.852 27.313 19.919 1.00 22.38 88 LEU B C 1
ATOM 615 O O . LEU A 1 88 ? 5.971 28.486 20.252 1.00 22.41 88 LEU B O 1
ATOM 620 N N . ALA A 1 89 ? 6.026 26.306 20.761 1.00 22.24 89 ALA B N 1
ATOM 621 C CA . ALA A 1 89 ? 6.472 26.518 22.129 1.00 22.27 89 ALA B CA 1
ATOM 622 C C . ALA A 1 89 ? 7.933 26.968 22.142 1.00 22.14 89 ALA B C 1
ATOM 623 O O . ALA A 1 89 ? 8.297 27.848 22.903 1.00 22.33 89 ALA B O 1
ATOM 625 N N . LEU A 1 90 ? 8.750 26.368 21.289 1.00 21.91 90 LEU B N 1
ATOM 626 C CA . LEU A 1 90 ? 10.148 26.728 21.169 1.00 22.64 90 LEU B CA 1
ATOM 627 C C . LEU A 1 90 ? 10.300 28.172 20.695 1.00 22.83 90 LEU B C 1
ATOM 628 O O . LEU A 1 90 ? 11.120 28.924 21.209 1.00 22.65 90 LEU B O 1
ATOM 633 N N . ALA A 1 91 ? 9.458 28.544 19.738 1.00 22.38 91 ALA B N 1
ATOM 634 C CA . ALA A 1 91 ? 9.401 29.887 19.217 1.00 22.25 91 ALA B CA 1
ATOM 635 C C . ALA A 1 91 ? 9.137 30.859 20.339 1.00 22.01 91 ALA B C 1
ATOM 636 O O . ALA A 1 91 ? 9.806 31.877 20.462 1.00 21.78 91 ALA B O 1
ATOM 638 N N . ASP A 1 92 ? 8.173 30.529 21.177 1.00 21.87 92 ASP B N 1
ATOM 639 C CA . ASP A 1 92 ? 7.895 31.334 22.343 1.00 22.33 92 ASP B CA 1
ATOM 640 C C . ASP A 1 92 ? 9.102 31.386 23.269 1.00 21.95 92 ASP B C 1
ATOM 641 O O . ASP A 1 92 ? 9.421 32.440 23.779 1.00 21.82 92 ASP B O 1
ATOM 646 N N . ILE A 1 93 ? 9.773 30.252 23.464 1.00 21.89 93 ILE B N 1
ATOM 647 C CA . ILE A 1 93 ? 10.967 30.177 24.315 1.00 22.12 93 ILE B CA 1
ATOM 648 C C . ILE A 1 93 ? 12.099 31.055 23.797 1.00 21.97 93 ILE B C 1
ATOM 649 O O . ILE A 1 93 ? 12.766 31.750 24.558 1.00 21.41 93 ILE B O 1
ATOM 654 N N . PHE A 1 94 ? 12.302 31.022 22.498 1.00 22.41 94 PHE B N 1
ATOM 655 C CA . PHE A 1 94 ? 13.351 31.798 21.875 1.00 22.97 94 PHE B CA 1
ATOM 656 C C . PHE A 1 94 ? 13.079 33.300 22.004 1.00 23.67 94 PHE B C 1
ATOM 657 O O . PHE A 1 94 ? 13.902 34.082 22.481 1.00 23.58 94 PHE B O 1
ATOM 665 N N . SER A 1 95 ? 11.900 33.673 21.545 1.00 24.64 95 SER B N 1
ATOM 666 C CA . SER A 1 95 ? 11.383 35.020 21.633 1.00 25.31 95 SER B CA 1
ATOM 667 C C . SER A 1 95 ? 11.517 35.605 23.038 1.00 25.05 95 SER B C 1
ATOM 668 O O . SER A 1 95 ? 11.915 36.757 23.181 1.00 25.28 95 SER B O 1
ATOM 671 N N . GLU A 1 96 ? 11.226 34.811 24.066 1.00 24.38 96 GLU B N 1
ATOM 672 C CA . GLU A 1 96 ? 11.372 35.260 25.451 1.00 24.40 96 GLU B CA 1
ATOM 673 C C . GLU A 1 96 ? 12.804 35.338 25.903 1.00 23.83 96 GLU B C 1
ATOM 674 O O . GLU A 1 96 ? 13.140 36.151 26.749 1.00 23.94 96 GLU B O 1
ATOM 680 N N . MET A 1 97 ? 13.633 34.440 25.401 1.00 23.72 97 MET B N 1
ATOM 681 C CA . MET A 1 97 ? 15.050 34.462 25.719 1.00 24.18 97 MET B CA 1
ATOM 682 C C . MET A 1 97 ? 15.731 35.753 25.194 1.00 23.78 97 MET B C 1
ATOM 683 O O . MET A 1 97 ? 16.539 36.373 25.879 1.00 22.43 97 MET B O 1
ATOM 688 N N . VAL A 1 98 ? 15.392 36.138 23.974 1.00 23.99 98 VAL B N 1
ATOM 689 C CA . VAL A 1 98 ? 15.963 37.356 23.373 1.00 24.24 98 VAL B CA 1
ATOM 690 C C . VAL A 1 98 ? 15.282 38.617 23.925 1.00 24.70 98 VAL B C 1
ATOM 691 O O . VAL A 1 98 ? 15.447 39.698 23.381 1.00 25.36 98 VAL B O 1
ATOM 695 N N . GLN A 1 99 ? 14.524 38.496 25.012 1.00 24.76 99 GLN B N 1
ATOM 696 C CA . GLN A 1 99 ? 14.087 39.690 25.736 1.00 24.43 99 GLN B CA 1
ATOM 697 C C . GLN A 1 99 ? 14.569 39.640 27.160 1.00 23.92 99 GLN B C 1
ATOM 698 O O . GLN A 1 99 ? 14.016 40.312 28.024 1.00 23.96 99 GLN B O 1
ATOM 704 N N . GLY A 1 100 ? 15.622 38.855 27.384 1.00 23.64 100 GLY B N 1
ATOM 705 C CA . GLY A 1 100 ? 16.334 38.826 28.649 1.00 23.60 100 GLY B CA 1
ATOM 706 C C . GLY A 1 100 ? 15.765 37.916 29.728 1.00 23.57 100 GLY B C 1
ATOM 707 O O . GLY A 1 100 ? 16.189 38.015 30.876 1.00 22.84 100 GLY B O 1
ATOM 708 N N . GLN A 1 101 ? 14.828 37.035 29.363 1.00 24.10 101 GLN B N 1
ATOM 709 C CA . GLN A 1 101 ? 14.246 36.071 30.307 1.00 24.44 101 GLN B CA 1
ATOM 710 C C . GLN A 1 101 ? 15.128 34.842 30.526 1.00 24.00 101 GLN B C 1
ATOM 711 O O . GLN A 1 101 ? 15.705 34.283 29.587 1.00 23.08 101 GLN B O 1
ATOM 717 N N . GLU A 1 102 ? 15.204 34.439 31.792 1.00 24.03 102 GLU B N 1
ATOM 718 C CA . GLU A 1 102 ? 15.846 33.198 32.210 1.00 24.21 102 GLU B CA 1
ATOM 719 C C . GLU A 1 102 ? 14.833 32.033 32.200 1.00 23.50 102 GLU B C 1
ATOM 720 O O . GLU A 1 102 ? 13.716 32.149 32.718 1.00 23.69 102 GLU B O 1
ATOM 726 N N . ASN A 1 103 ? 15.258 30.904 31.642 1.00 22.73 103 ASN B N 1
ATOM 727 C CA . ASN A 1 103 ? 14.431 29.724 31.503 1.00 21.55 103 ASN B CA 1
ATOM 728 C C . ASN A 1 103 ? 15.301 28.523 31.151 1.00 21.13 103 ASN B C 1
ATOM 729 O O . ASN A 1 103 ? 15.949 28.536 30.113 1.00 19.36 103 ASN B O 1
ATOM 734 N N . PRO A 1 104 ? 15.294 27.478 31.999 1.00 21.22 104 PRO B N 1
ATOM 735 C CA . PRO A 1 104 ? 16.006 26.218 31.721 1.00 20.98 104 PRO B CA 1
ATOM 736 C C . PRO A 1 104 ? 15.631 25.575 30.407 1.00 20.38 104 PRO B C 1
ATOM 737 O O . PRO A 1 104 ? 16.394 24.805 29.869 1.00 20.80 104 PRO B O 1
ATOM 741 N N . ALA A 1 105 ? 14.442 25.874 29.927 1.00 19.98 105 ALA B N 1
ATOM 742 C CA . ALA A 1 105 ? 13.939 25.347 28.674 1.00 20.34 105 ALA B CA 1
ATOM 743 C C . ALA A 1 105 ? 14.704 25.841 27.418 1.00 20.04 105 ALA B C 1
ATOM 744 O O . ALA A 1 105 ? 14.507 25.331 26.324 1.00 19.22 105 ALA B O 1
ATOM 746 N N . GLN A 1 106 ? 15.560 26.843 27.582 1.00 20.27 106 GLN B N 1
ATOM 747 C CA . GLN A 1 106 ? 16.344 27.365 26.481 1.00 20.49 106 GLN B CA 1
ATOM 748 C C . GLN A 1 106 ? 17.316 26.318 25.974 1.00 21.49 106 GLN B C 1
ATOM 749 O O . GLN A 1 106 ? 17.800 26.405 24.854 1.00 21.73 106 GLN B O 1
ATOM 755 N N . LYS A 1 107 ? 17.593 25.325 26.805 1.00 22.95 107 LYS B N 1
ATOM 756 C CA . LYS A 1 107 ? 18.354 24.153 26.408 1.00 24.18 107 LYS B CA 1
ATOM 757 C C . LYS A 1 107 ? 17.756 23.427 25.217 1.00 24.81 107 LYS B C 1
ATOM 758 O O . LYS A 1 107 ? 18.495 22.848 24.439 1.00 25.53 107 LYS B O 1
ATOM 764 N N . GLU A 1 108 ? 16.427 23.453 25.084 1.00 25.17 108 GLU B N 1
ATOM 765 C CA . GLU A 1 108 ? 15.710 22.752 24.005 1.00 25.36 108 GLU B CA 1
ATOM 766 C C . GLU A 1 108 ? 15.819 23.449 22.661 1.00 24.80 108 GLU B C 1
ATOM 767 O O . GLU A 1 108 ? 15.292 22.980 21.664 1.00 24.98 108 GLU B O 1
ATOM 773 N N . LEU A 1 109 ? 16.467 24.601 22.663 1.00 24.81 109 LEU B N 1
ATOM 774 C CA . LEU A 1 109 ? 16.668 25.428 21.486 1.00 24.35 109 LEU B CA 1
ATOM 775 C C . LEU A 1 109 ? 17.928 25.002 20.761 1.00 24.06 109 LEU B C 1
ATOM 776 O O . LEU A 1 109 ? 18.155 25.423 19.633 1.00 23.68 109 LEU B O 1
ATOM 781 N N . GLY A 1 110 ? 18.756 24.175 21.420 1.00 24.02 110 GLY B N 1
ATOM 782 C CA . GLY A 1 110 ? 20.019 23.710 20.861 1.00 23.21 110 GLY B CA 1
ATOM 783 C C . GLY A 1 110 ? 21.023 24.841 20.651 1.00 22.96 110 GLY B C 1
ATOM 784 O O . GLY A 1 110 ? 21.230 25.670 21.531 1.00 22.24 110 GLY B O 1
ATOM 785 N N . GLU A 1 111 ? 21.653 24.889 19.483 1.00 22.36 111 GLU B N 1
ATOM 786 C CA . GLU A 1 111 ? 22.678 25.905 19.264 1.00 22.21 111 GLU B CA 1
ATOM 787 C C . GLU A 1 111 ? 22.101 27.323 19.184 1.00 21.70 111 GLU B C 1
ATOM 788 O O . GLU A 1 111 ? 22.805 28.255 19.459 1.00 22.74 111 GLU B O 1
ATOM 794 N N . ALA A 1 112 ? 20.833 27.486 18.825 1.00 21.70 112 ALA B N 1
ATOM 795 C CA . ALA A 1 112 ? 20.132 28.773 18.949 1.00 21.33 112 ALA B CA 1
ATOM 796 C C . ALA A 1 112 ? 20.239 29.379 20.352 1.00 21.66 112 ALA B C 1
ATOM 797 O O . ALA A 1 112 ? 20.037 30.562 20.542 1.00 21.63 112 ALA B O 1
ATOM 799 N N . GLU A 1 113 ? 20.546 28.564 21.340 1.00 21.88 113 GLU B N 1
ATOM 800 C CA . GLU A 1 113 ? 20.703 29.053 22.689 1.00 22.58 113 GLU B CA 1
ATOM 801 C C . GLU A 1 113 ? 21.835 30.074 22.798 1.00 22.67 113 GLU B C 1
ATOM 802 O O . GLU A 1 113 ? 21.856 30.890 23.719 1.00 22.65 113 GLU B O 1
ATOM 808 N N . LEU A 1 114 ? 22.757 30.022 21.840 1.00 22.87 114 LEU B N 1
ATOM 809 C CA . LEU A 1 114 ? 23.875 30.944 21.746 1.00 23.01 114 LEU B CA 1
ATOM 810 C C . LEU A 1 114 ? 23.484 32.356 21.429 1.00 23.43 114 LEU B C 1
ATOM 811 O O . LEU A 1 114 ? 24.318 33.251 21.527 1.00 24.29 114 LEU B O 1
ATOM 816 N N . LEU A 1 115 ? 22.239 32.561 21.018 1.00 23.67 115 LEU B N 1
ATOM 817 C CA . LEU A 1 115 ? 21.756 33.887 20.698 1.00 24.07 115 LEU B CA 1
ATOM 818 C C . LEU A 1 115 ? 21.059 34.548 21.864 1.00 23.67 115 LEU B C 1
ATOM 819 O O . LEU A 1 115 ? 20.436 35.583 21.690 1.00 24.53 115 LEU B O 1
ATOM 824 N N . ALA A 1 116 ? 21.186 33.988 23.054 1.00 23.62 116 ALA B N 1
ATOM 825 C CA . ALA A 1 116 ? 20.720 34.666 24.253 1.00 24.03 116 ALA B CA 1
ATOM 826 C C . ALA A 1 116 ? 21.244 36.113 24.337 1.00 24.87 116 ALA B C 1
ATOM 827 O O . ALA A 1 116 ? 20.559 37.007 24.834 1.00 25.26 116 ALA B O 1
ATOM 829 N N . GLY A 1 117 ? 22.443 36.352 23.820 1.00 25.33 117 GLY B N 1
ATOM 830 C CA . GLY A 1 117 ? 23.050 37.659 23.895 1.00 25.68 117 GLY B CA 1
ATOM 831 C C . GLY A 1 117 ? 22.381 38.767 23.100 1.00 25.76 117 GLY B C 1
ATOM 832 O O . GLY A 1 117 ? 22.741 39.925 23.255 1.00 25.94 117 GLY B O 1
ATOM 833 N N . VAL A 1 118 ? 21.417 38.438 22.247 1.00 26.07 118 VAL B N 1
ATOM 834 C CA . VAL A 1 118 ? 20.808 39.467 21.401 1.00 26.17 118 VAL B CA 1
ATOM 835 C C . VAL A 1 118 ? 19.776 40.281 22.179 1.00 25.68 118 VAL B C 1
ATOM 836 O O . VAL A 1 118 ? 19.373 41.359 21.725 1.00 25.10 118 VAL B O 1
ATOM 840 N N . ALA A 1 119 ? 19.369 39.781 23.349 1.00 25.07 119 ALA B N 1
ATOM 841 C CA . ALA A 1 119 ? 18.485 40.552 24.221 1.00 25.17 119 ALA B CA 1
ATOM 842 C C . ALA A 1 119 ? 19.129 41.883 24.616 1.00 24.77 119 ALA B C 1
ATOM 843 O O . ALA A 1 119 ? 18.440 42.832 24.972 1.00 24.67 119 ALA B O 1
ATOM 845 N N . LYS A 1 120 ? 20.448 41.954 24.528 1.00 24.97 120 LYS B N 1
ATOM 846 C CA . LYS A 1 120 ? 21.169 43.205 24.794 1.00 25.29 120 LYS B CA 1
ATOM 847 C C . LYS A 1 120 ? 21.247 44.174 23.616 1.00 24.49 120 LYS B C 1
ATOM 848 O O . LYS A 1 120 ? 21.655 45.306 23.787 1.00 24.19 120 LYS B O 1
ATOM 854 N N . PHE A 1 121 ? 20.806 43.730 22.447 1.00 24.20 121 PHE B N 1
ATOM 855 C CA . PHE A 1 121 ? 20.763 44.544 21.241 1.00 24.17 121 PHE B CA 1
ATOM 856 C C . PHE A 1 121 ? 19.350 44.614 20.652 1.00 24.05 121 PHE B C 1
ATOM 857 O O . PHE A 1 121 ? 18.956 43.758 19.859 1.00 23.76 121 PHE B O 1
ATOM 865 N N . PRO A 1 122 ? 18.599 45.639 21.041 1.00 24.27 122 PRO B N 1
ATOM 866 C CA . PRO A 1 122 ? 17.197 45.833 20.622 1.00 24.47 122 PRO B CA 1
ATOM 867 C C . PRO A 1 122 ? 16.921 45.731 19.114 1.00 24.49 122 PRO B C 1
ATOM 868 O O . PRO A 1 122 ? 15.939 45.114 18.696 1.00 24.17 122 PRO B O 1
ATOM 872 N N . GLN A 1 123 ? 17.769 46.365 18.315 1.00 24.78 123 GLN B N 1
ATOM 873 C CA . GLN A 1 123 ? 17.674 46.272 16.861 1.00 25.18 123 GLN B CA 1
ATOM 874 C C . GLN A 1 123 ? 17.921 44.841 16.326 1.00 25.25 123 GLN B C 1
ATOM 875 O O . GLN A 1 123 ? 17.493 44.523 15.219 1.00 26.29 123 GLN B O 1
ATOM 881 N N . ARG A 1 124 ? 18.614 44.003 17.092 1.00 24.69 124 ARG B N 1
ATOM 882 C CA . ARG A 1 124 ? 18.894 42.622 16.695 1.00 24.86 124 ARG B CA 1
ATOM 883 C C . ARG A 1 124 ? 17.780 41.602 17.052 1.00 25.28 124 ARG B C 1
ATOM 884 O O . ARG A 1 124 ? 17.731 40.498 16.482 1.00 25.11 124 ARG B O 1
ATOM 892 N N . ILE A 1 125 ? 16.917 41.954 18.006 1.00 25.08 125 ILE B N 1
ATOM 893 C CA . ILE A 1 125 ? 15.819 41.087 18.400 1.00 24.77 125 ILE B CA 1
ATOM 894 C C . ILE A 1 125 ? 15.079 40.568 17.166 1.00 25.22 125 ILE B C 1
ATOM 895 O O . ILE A 1 125 ? 14.935 39.351 16.969 1.00 24.22 125 ILE B O 1
ATOM 900 N N . LYS A 1 126 ? 14.635 41.495 16.321 1.00 25.79 126 LYS B N 1
ATOM 901 C CA . LYS A 1 126 ? 13.858 41.137 15.135 1.00 26.55 126 LYS B CA 1
ATOM 902 C C . LYS A 1 126 ? 14.712 40.451 14.046 1.00 26.39 126 LYS B C 1
ATOM 903 O O . LYS A 1 126 ? 14.181 39.704 13.224 1.00 26.50 126 LYS B O 1
ATOM 909 N N . CYS A 1 127 ? 16.022 40.683 14.043 1.00 26.21 127 CYS B N 1
ATOM 910 C CA . CYS A 1 127 ? 16.918 39.922 13.165 1.00 26.68 127 CYS B CA 1
ATOM 911 C C . CYS A 1 127 ? 16.812 38.419 13.530 1.00 25.76 127 CYS B C 1
ATOM 912 O O . CYS A 1 127 ? 16.593 37.539 12.684 1.00 24.94 127 CYS B O 1
ATOM 915 N N . SER A 1 128 ? 16.909 38.155 14.821 1.00 25.28 128 SER B N 1
ATOM 916 C CA . SER A 1 128 ? 16.902 36.802 15.341 1.00 25.28 128 SER B CA 1
ATOM 917 C C . SER A 1 128 ? 15.526 36.094 15.276 1.00 24.60 128 SER B C 1
ATOM 918 O O . SER A 1 128 ? 15.452 34.905 15.027 1.00 24.72 128 SER B O 1
ATOM 921 N N . THR A 1 129 ? 14.434 36.827 15.430 1.00 24.60 129 THR B N 1
ATOM 922 C CA . THR A 1 129 ? 13.107 36.193 15.464 1.00 24.05 129 THR B CA 1
ATOM 923 C C . THR A 1 129 ? 12.500 35.928 14.088 1.00 23.82 129 THR B C 1
ATOM 924 O O . THR A 1 129 ? 11.596 35.110 13.976 1.00 24.83 129 THR B O 1
ATOM 928 N N . LEU A 1 130 ? 13.012 36.573 13.051 1.00 22.88 130 LEU B N 1
ATOM 929 C CA . LEU A 1 130 ? 12.448 36.457 11.709 1.00 22.69 130 LEU B CA 1
ATOM 930 C C . LEU A 1 130 ? 12.149 35.024 11.286 1.00 22.28 130 LEU B C 1
ATOM 931 O O . LEU A 1 130 ? 11.045 34.710 10.843 1.00 22.64 130 LEU B O 1
ATOM 936 N N . ALA A 1 131 ? 13.132 34.152 11.418 1.00 22.49 131 ALA B N 1
ATOM 937 C CA . ALA A 1 131 ? 12.967 32.753 11.030 1.00 22.64 131 ALA B CA 1
ATOM 938 C C . ALA A 1 131 ? 11.864 32.083 11.847 1.00 23.00 131 ALA B C 1
ATOM 939 O O . ALA A 1 131 ? 11.017 31.350 11.308 1.00 23.08 131 ALA B O 1
ATOM 941 N N . TRP A 1 132 ? 11.876 32.350 13.146 1.00 22.66 132 TRP B N 1
ATOM 942 C CA . TRP A 1 132 ? 10.895 31.761 14.029 1.00 22.96 132 TRP B CA 1
ATOM 943 C C . TRP A 1 132 ? 9.479 32.137 13.616 1.00 22.60 132 TRP B C 1
ATOM 944 O O . TRP A 1 132 ? 8.599 31.299 13.642 1.00 22.62 132 TRP B O 1
ATOM 955 N N . ASN A 1 133 ? 9.287 33.376 13.180 1.00 22.58 133 ASN B N 1
ATOM 956 C CA . ASN A 1 133 ? 7.964 33.870 12.780 1.00 22.63 133 ASN B CA 1
ATOM 957 C C . ASN A 1 133 ? 7.550 33.356 11.416 1.00 22.47 133 ASN B C 1
ATOM 958 O O . ASN A 1 133 ? 6.369 33.221 11.141 1.00 22.25 133 ASN B O 1
ATOM 963 N N . ALA A 1 134 ? 8.518 33.044 10.563 1.00 23.00 134 ALA B N 1
ATOM 964 C CA . ALA A 1 134 ? 8.211 32.425 9.270 1.00 23.25 134 ALA B CA 1
ATOM 965 C C . ALA A 1 134 ? 7.808 30.982 9.519 1.00 23.47 134 ALA B C 1
ATOM 966 O O . ALA A 1 134 ? 7.075 30.386 8.732 1.00 23.47 134 ALA B O 1
ATOM 968 N N . LEU A 1 135 ? 8.293 30.429 10.622 1.00 23.98 135 LEU B N 1
ATOM 969 C CA . LEU A 1 135 ? 7.882 29.114 11.046 1.00 24.25 135 LEU B CA 1
ATOM 970 C C . LEU A 1 135 ? 6.458 29.177 11.564 1.00 24.76 135 LEU B C 1
ATOM 971 O O . LEU A 1 135 ? 5.626 28.379 11.151 1.00 24.98 135 LEU B O 1
ATOM 976 N N . LYS A 1 136 ? 6.178 30.115 12.470 1.00 25.25 136 LYS B N 1
ATOM 977 C CA . LYS A 1 136 ? 4.833 30.264 13.041 1.00 25.87 136 LYS B CA 1
ATOM 978 C C . LYS A 1 136 ? 3.770 30.292 11.937 1.00 26.00 136 LYS B C 1
ATOM 979 O O . LYS A 1 136 ? 2.723 29.642 12.033 1.00 25.62 136 LYS B O 1
ATOM 985 N N . GLU A 1 137 ? 4.072 31.031 10.872 1.00 26.46 137 GLU B N 1
ATOM 986 C CA . GLU A 1 137 ? 3.160 31.166 9.751 1.00 26.64 137 GLU B CA 1
ATOM 987 C C . GLU A 1 137 ? 3.021 29.853 8.986 1.00 26.25 137 GLU B C 1
ATOM 988 O O . GLU A 1 137 ? 1.901 29.467 8.605 1.00 26.29 137 GLU B O 1
ATOM 994 N N . ALA A 1 138 ? 4.151 29.178 8.764 1.00 25.43 138 ALA B N 1
ATOM 995 C CA . ALA A 1 138 ? 4.174 27.900 8.039 1.00 25.31 138 ALA B CA 1
ATOM 996 C C . ALA A 1 138 ? 3.312 26.813 8.697 1.00 25.30 138 ALA B C 1
ATOM 997 O O . ALA A 1 138 ? 2.552 26.104 8.038 1.00 25.18 138 ALA B O 1
ATOM 999 N N . ILE A 1 139 ? 3.443 26.691 10.003 1.00 25.56 139 ILE B N 1
ATOM 1000 C CA . ILE A 1 139 ? 2.696 25.710 10.778 1.00 25.58 139 ILE B CA 1
ATOM 1001 C C . ILE A 1 139 ? 1.206 26.022 10.684 1.00 25.95 139 ILE B C 1
ATOM 1002 O O . ILE A 1 139 ? 0.371 25.161 10.325 1.00 26.19 139 ILE B O 1
ATOM 1007 N N . LYS A 1 140 ? 0.881 27.281 10.963 1.00 26.04 140 LYS B N 1
ATOM 1008 C CA . LYS A 1 140 ? -0.501 27.738 10.947 1.00 25.96 140 LYS B CA 1
ATOM 1009 C C . LYS A 1 140 ? -1.075 27.758 9.510 1.00 25.94 140 LYS B C 1
ATOM 1010 O O . LYS A 1 140 ? -2.198 28.203 9.285 1.00 26.05 140 LYS B O 1
ATOM 1016 N N . ARG A 1 141 ? -0.278 27.240 8.574 1.00 25.95 141 ARG B N 1
ATOM 1017 C CA . ARG A 1 141 ? -0.573 27.144 7.158 1.00 26.05 141 ARG B CA 1
ATOM 1018 C C . ARG A 1 141 ? -0.826 28.519 6.558 1.00 26.24 141 ARG B C 1
ATOM 1019 O O . ARG A 1 141 ? -1.971 28.958 6.470 1.00 26.60 141 ARG B O 1
#

B-factor: mean 26.11, std 6.55, range [15.93, 69.78]

Secondary structure (DSSP, 8-state):
--HHHHHHHHHHHHS-SSBS--TT---EEEE-SSS--EEEEEEEESSSSEEEEEEEEE--HHHHHHHHHHHHHHTT--HHHHHHHHHHHHHHTTT---GGGGGGGGGGGGGGGGG-HHHHHHHHHHHHHHHHHHT-